Protein AF-A0A930XEH8-F1 (afdb_monomer_lite)

Foldseek 3Di:
DDPPDPPDDPVPPPVVVCCCQVVPDPLS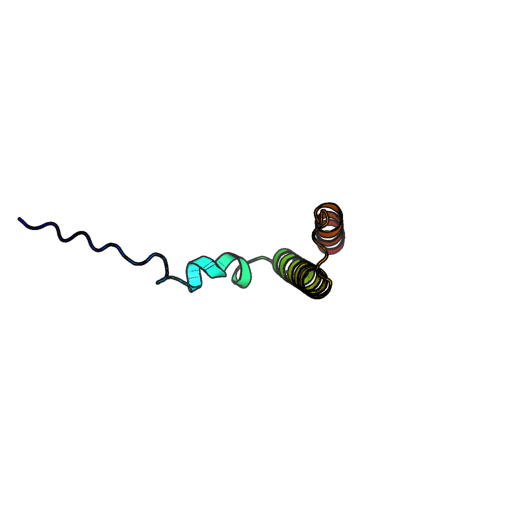VQLVVVVVVVVVVCVVVVNPDDCVVVSVVSSVVSVD

Sequence (64 aa):
MKKQTQRESNFDNFDNVQAPIYTAPDEVKKIIEQVWQLEKSRLDRKSFSHISDEILTIIKTVVQ

Secondary structure (DSSP, 8-state):
---------TTS-HHHHHHHHHSS-HHHHHHHHHHHHHHHHHHHTT--S--HHHHHHHHHHH--

Structure (mmCIF, N/CA/C/O backbone):
data_AF-A0A930XEH8-F1
#
_entry.id   AF-A0A930XEH8-F1
#
loop_
_atom_site.group_PDB
_atom_site.id
_atom_site.type_symbol
_atom_site.label_atom_id
_atom_site.label_alt_id
_atom_site.label_comp_id
_atom_site.label_asym_id
_atom_site.label_entity_id
_atom_site.label_seq_id
_atom_site.pdbx_PDB_ins_code
_atom_site.Cartn_x
_atom_site.Cartn_y
_atom_site.Cartn_z
_atom_site.occupancy
_atom_site.B_iso_or_equiv
_atom_site.auth_seq_id
_atom_site.auth_comp_id
_atom_site.auth_asym_id
_atom_site.auth_atom_id
_atom_site.pdbx_PDB_model_num
ATOM 1 N N . MET A 1 1 ? -9.911 -51.942 -4.080 1.00 45.59 1 MET A N 1
ATOM 2 C CA . MET A 1 1 ? -9.486 -50.733 -3.338 1.00 45.59 1 MET A CA 1
ATOM 3 C C . MET A 1 1 ? -8.766 -49.800 -4.302 1.00 45.59 1 MET A C 1
ATOM 5 O O . MET A 1 1 ? -7.680 -50.137 -4.746 1.00 45.59 1 MET A O 1
ATOM 9 N N . LYS A 1 2 ? -9.370 -48.670 -4.680 1.00 45.88 2 LYS A N 1
ATOM 10 C CA . LYS A 1 2 ? -8.682 -47.591 -5.403 1.00 45.88 2 LYS A CA 1
ATOM 11 C C . LYS A 1 2 ? -8.955 -46.312 -4.619 1.00 45.88 2 LYS A C 1
ATOM 13 O O . LYS A 1 2 ? -10.072 -45.811 -4.648 1.00 45.88 2 LYS A O 1
ATOM 18 N N . LYS A 1 3 ? -7.977 -45.852 -3.833 1.00 50.22 3 LYS A N 1
ATOM 19 C CA . LYS A 1 3 ? -8.031 -44.519 -3.224 1.00 50.22 3 LYS A CA 1
ATOM 20 C C . LYS A 1 3 ? -7.766 -43.532 -4.354 1.00 50.22 3 LYS A C 1
ATOM 22 O O . LYS A 1 3 ? -6.643 -43.432 -4.835 1.00 50.22 3 LYS A O 1
ATOM 27 N N . GLN A 1 4 ? -8.824 -42.902 -4.841 1.00 54.59 4 GLN A N 1
ATOM 28 C CA . GLN A 1 4 ? -8.732 -41.834 -5.820 1.00 54.59 4 GLN A CA 1
ATOM 29 C C . GLN A 1 4 ? -8.399 -40.564 -5.039 1.00 54.59 4 GLN A C 1
ATOM 31 O O . GLN A 1 4 ? -9.265 -39.962 -4.414 1.00 54.59 4 GLN A O 1
ATOM 36 N N . THR A 1 5 ? -7.113 -40.226 -4.981 1.00 59.44 5 THR A N 1
ATOM 37 C CA . THR A 1 5 ? -6.644 -38.972 -4.390 1.00 59.44 5 THR A CA 1
ATOM 38 C C . THR A 1 5 ? -7.093 -37.834 -5.300 1.00 59.44 5 THR A C 1
ATOM 40 O O . THR A 1 5 ? -6.458 -37.567 -6.320 1.00 59.44 5 THR A O 1
ATOM 43 N N . GLN A 1 6 ? -8.208 -37.190 -4.958 1.00 57.47 6 GLN A N 1
ATOM 44 C CA . GLN A 1 6 ? -8.541 -35.878 -5.497 1.00 57.47 6 GLN A CA 1
ATOM 45 C C . GLN A 1 6 ? -7.488 -34.898 -4.969 1.00 57.47 6 GLN A C 1
ATOM 47 O O . GLN A 1 6 ? -7.406 -34.641 -3.772 1.00 57.47 6 GLN A O 1
ATOM 52 N N . ARG A 1 7 ? -6.619 -34.409 -5.857 1.00 56.31 7 ARG A N 1
ATOM 53 C CA . ARG A 1 7 ? -5.907 -33.154 -5.620 1.00 56.31 7 ARG A CA 1
ATOM 54 C C . ARG A 1 7 ? -6.929 -32.062 -5.897 1.00 56.31 7 ARG A C 1
ATOM 56 O O . ARG A 1 7 ? -7.142 -31.730 -7.058 1.00 56.31 7 ARG A O 1
ATOM 63 N N . GLU A 1 8 ? -7.597 -31.584 -4.855 1.00 56.41 8 GLU A N 1
ATOM 64 C CA . GLU A 1 8 ? -8.323 -30.320 -4.936 1.00 56.41 8 GLU A CA 1
ATOM 65 C C . GLU A 1 8 ? -7.326 -29.251 -5.391 1.00 56.41 8 GLU A C 1
ATOM 67 O O . GLU A 1 8 ? -6.230 -29.109 -4.836 1.00 56.41 8 GLU A O 1
ATOM 72 N N . SER A 1 9 ? -7.652 -28.552 -6.471 1.00 57.00 9 SER A N 1
ATOM 73 C CA . SER A 1 9 ? -6.931 -27.352 -6.851 1.00 57.00 9 SER A CA 1
ATOM 74 C C . SER A 1 9 ? -7.105 -26.347 -5.719 1.00 57.00 9 SER A C 1
ATOM 76 O O . SER A 1 9 ? -8.182 -25.798 -5.536 1.00 57.00 9 SER A O 1
ATOM 78 N N . ASN A 1 10 ? -6.032 -26.030 -4.990 1.00 55.66 10 ASN A N 1
ATOM 79 C CA . ASN A 1 10 ? -6.008 -24.952 -3.983 1.00 55.66 10 ASN A CA 1
ATOM 80 C C . ASN A 1 10 ? -6.433 -23.563 -4.531 1.00 55.66 10 ASN A C 1
ATOM 82 O O . ASN A 1 10 ? -6.464 -22.591 -3.785 1.00 55.66 10 ASN A O 1
ATOM 86 N N . PHE A 1 11 ? -6.728 -23.457 -5.830 1.00 53.88 11 PHE A N 1
ATOM 87 C CA . PHE A 1 11 ? -7.311 -22.293 -6.492 1.00 53.88 11 PHE A CA 1
ATOM 88 C C . PHE A 1 11 ? -8.824 -22.134 -6.256 1.00 53.88 11 PHE A C 1
ATOM 90 O O . PHE A 1 11 ? -9.340 -21.038 -6.458 1.00 53.88 11 PHE A O 1
ATOM 97 N N . ASP A 1 12 ? -9.531 -23.182 -5.817 1.00 59.59 12 ASP A N 1
ATOM 98 C CA . ASP A 1 12 ? -11.003 -23.199 -5.751 1.00 59.59 12 ASP A CA 1
ATOM 99 C C . ASP A 1 12 ? -11.596 -22.434 -4.560 1.00 59.59 12 ASP A C 1
ATOM 101 O O . ASP A 1 12 ? -12.811 -22.389 -4.386 1.00 59.59 12 ASP A O 1
ATOM 105 N N . ASN A 1 13 ? -10.764 -21.780 -3.748 1.00 71.62 13 ASN A N 1
ATOM 106 C CA . ASN A 1 13 ? -11.249 -20.920 -2.679 1.00 71.62 13 ASN A CA 1
ATOM 107 C C . ASN A 1 13 ? -10.626 -19.527 -2.760 1.00 71.62 13 ASN A C 1
ATOM 109 O O . ASN A 1 13 ? -9.890 -19.086 -1.877 1.00 71.62 13 ASN A O 1
ATOM 113 N N . PHE A 1 14 ? -10.915 -18.850 -3.873 1.00 70.19 14 PHE A N 1
ATOM 114 C CA . PHE A 1 14 ? -10.565 -17.447 -4.091 1.00 70.19 14 PHE A CA 1
ATOM 115 C C . PHE A 1 14 ? -11.003 -16.570 -2.908 1.00 70.19 14 PHE A C 1
ATOM 117 O O . PHE A 1 14 ? -10.242 -15.710 -2.467 1.00 70.19 14 PHE A O 1
ATOM 124 N N . ASP A 1 15 ? -12.169 -16.866 -2.331 1.00 75.44 15 ASP A N 1
ATOM 125 C CA . ASP A 1 15 ? -12.698 -16.170 -1.160 1.00 75.44 15 ASP A CA 1
ATOM 126 C C . ASP A 1 15 ? -11.783 -16.310 0.062 1.00 75.44 15 ASP A C 1
ATOM 128 O O . ASP A 1 15 ? -11.506 -15.318 0.727 1.00 75.44 15 ASP A O 1
ATOM 132 N N . ASN A 1 16 ? -11.231 -17.498 0.333 1.00 72.69 16 ASN A N 1
ATOM 133 C CA . ASN A 1 16 ? -10.276 -17.688 1.431 1.00 72.69 16 ASN A CA 1
ATOM 134 C C . ASN A 1 16 ? -8.930 -17.000 1.181 1.00 72.69 16 ASN A C 1
ATOM 136 O O . ASN A 1 16 ? -8.328 -16.476 2.116 1.00 72.69 16 ASN A O 1
ATOM 140 N N . VAL A 1 17 ? -8.450 -16.979 -0.066 1.00 79.69 17 VAL A N 1
ATOM 141 C CA . VAL A 1 17 ? -7.191 -16.296 -0.411 1.00 79.69 17 VAL A CA 1
ATOM 142 C C . VAL A 1 17 ? -7.334 -14.779 -0.265 1.00 79.69 17 VAL A C 1
ATOM 144 O O . VAL A 1 17 ? -6.394 -14.112 0.164 1.00 79.69 17 VAL A O 1
ATOM 147 N N . GLN A 1 18 ? -8.506 -14.235 -0.603 1.00 81.06 18 GLN A N 1
ATOM 148 C CA . GLN A 1 18 ? -8.789 -12.801 -0.543 1.00 81.06 18 GLN A CA 1
ATOM 149 C C . GLN A 1 18 ? -9.427 -12.352 0.775 1.00 81.06 18 GLN A C 1
ATOM 151 O O . GLN A 1 18 ? -9.509 -11.147 1.019 1.00 81.06 18 GLN A O 1
ATOM 156 N N . ALA A 1 19 ? -9.840 -13.278 1.649 1.00 80.62 19 ALA A N 1
ATOM 157 C CA . ALA A 1 19 ? -10.393 -12.954 2.961 1.00 80.62 19 ALA A CA 1
ATOM 158 C C . ALA A 1 19 ? -9.526 -11.929 3.713 1.00 80.62 19 ALA A C 1
ATOM 160 O O . ALA A 1 19 ? -10.087 -10.933 4.148 1.00 80.62 19 ALA A O 1
ATOM 161 N N . PRO A 1 20 ? -8.180 -12.020 3.757 1.00 75.31 20 PRO A N 1
ATOM 162 C CA . PRO A 1 20 ? -7.348 -11.006 4.411 1.00 75.31 20 PRO A CA 1
ATOM 163 C C . PRO A 1 20 ? -7.527 -9.576 3.885 1.00 75.31 20 PRO A C 1
ATOM 165 O O . PRO A 1 20 ? -7.254 -8.633 4.613 1.00 75.31 20 PRO A O 1
ATOM 168 N N . ILE A 1 21 ? -7.989 -9.394 2.648 1.00 79.69 21 ILE A N 1
ATOM 169 C CA . ILE A 1 21 ? -8.289 -8.078 2.073 1.00 79.69 21 ILE A CA 1
ATOM 170 C C . ILE A 1 21 ? -9.704 -7.637 2.464 1.00 79.69 21 ILE A C 1
ATOM 172 O O . ILE A 1 21 ? -9.912 -6.506 2.901 1.00 79.69 21 ILE A O 1
ATOM 176 N N . TYR A 1 22 ? -10.692 -8.526 2.350 1.00 82.25 22 TYR A N 1
ATOM 177 C CA . TYR A 1 22 ? -12.097 -8.175 2.587 1.00 82.25 22 TYR A CA 1
ATOM 178 C C . TYR A 1 22 ? -12.494 -8.166 4.069 1.00 82.25 22 TYR A C 1
ATOM 180 O O . TYR A 1 22 ? -13.307 -7.339 4.491 1.00 82.25 22 TYR A O 1
ATOM 188 N N . THR A 1 23 ? -11.902 -9.043 4.874 1.00 87.69 23 THR A N 1
ATOM 189 C CA . THR A 1 23 ? -12.171 -9.208 6.309 1.00 87.69 23 THR A CA 1
ATOM 190 C C . THR A 1 23 ? -11.195 -8.436 7.189 1.00 87.69 23 THR A C 1
ATOM 192 O O . THR A 1 23 ? -11.351 -8.444 8.408 1.00 87.69 23 THR A O 1
ATOM 195 N N . ALA A 1 24 ? -10.185 -7.781 6.608 1.00 89.00 24 ALA A N 1
ATOM 196 C CA . ALA A 1 24 ? -9.260 -6.943 7.359 1.00 89.00 24 ALA A CA 1
ATOM 197 C C . ALA A 1 24 ? -9.985 -5.777 8.065 1.00 89.00 24 ALA A C 1
ATOM 199 O O . ALA A 1 24 ? -10.961 -5.240 7.522 1.00 89.00 24 ALA A O 1
ATOM 200 N N . PRO A 1 25 ? -9.478 -5.340 9.232 1.00 93.25 25 PRO A N 1
ATOM 201 C CA . PRO A 1 25 ? -9.845 -4.059 9.828 1.00 93.25 25 PRO A CA 1
ATOM 202 C C . PRO A 1 25 ? -9.634 -2.893 8.853 1.00 93.25 25 PRO A C 1
ATOM 204 O O . PRO A 1 25 ? -8.771 -2.957 7.975 1.00 93.25 25 PRO A O 1
ATOM 207 N N . ASP A 1 26 ? -10.384 -1.805 9.029 1.00 92.19 26 ASP A N 1
ATOM 208 C CA . ASP A 1 26 ? -10.343 -0.649 8.121 1.00 92.19 26 ASP A CA 1
ATOM 209 C C . ASP A 1 26 ? -8.944 -0.020 8.021 1.00 92.19 26 ASP A C 1
ATOM 211 O O . ASP A 1 26 ? -8.506 0.360 6.934 1.00 92.19 26 ASP A O 1
ATOM 215 N N . GLU A 1 27 ? -8.200 0.016 9.130 1.00 93.19 27 GLU A N 1
ATOM 216 C CA . GLU A 1 27 ? -6.800 0.457 9.154 1.00 93.19 27 GLU A CA 1
ATOM 217 C C . GLU A 1 27 ? -5.909 -0.418 8.256 1.00 93.19 27 GLU A C 1
ATOM 219 O O . GLU A 1 27 ? -5.120 0.090 7.459 1.00 93.19 27 GLU A O 1
ATOM 224 N N . VAL A 1 28 ? -6.093 -1.739 8.297 1.00 92.50 28 VAL A N 1
ATOM 225 C CA . VAL A 1 28 ? -5.309 -2.696 7.510 1.00 92.50 28 VAL A CA 1
ATOM 2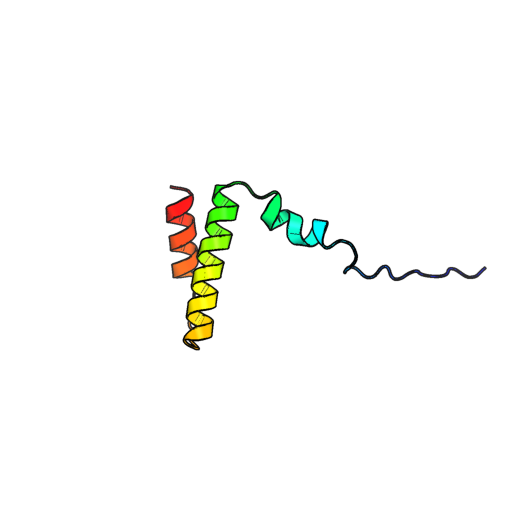26 C C . VAL A 1 28 ? -5.678 -2.588 6.033 1.00 92.50 28 VAL A C 1
ATOM 228 O O . VAL A 1 28 ? -4.787 -2.555 5.185 1.00 92.50 28 VAL A O 1
ATOM 231 N N . LYS A 1 29 ? -6.968 -2.440 5.708 1.00 92.25 29 LYS A N 1
ATOM 232 C CA . LYS A 1 29 ? -7.430 -2.180 4.333 1.00 92.25 29 LYS A CA 1
ATOM 233 C C . LYS A 1 29 ? -6.796 -0.917 3.756 1.00 92.25 29 LYS A C 1
ATOM 235 O O . LYS A 1 29 ? -6.289 -0.936 2.636 1.00 92.25 29 LYS A O 1
ATOM 240 N N . LYS A 1 30 ? -6.758 0.159 4.545 1.00 93.50 30 LYS A N 1
ATOM 241 C CA . LYS A 1 30 ? -6.162 1.440 4.153 1.00 93.50 30 LYS A CA 1
ATOM 242 C C . LYS A 1 30 ? -4.646 1.347 3.951 1.00 93.50 30 LYS A C 1
ATOM 244 O O . LYS A 1 30 ? -4.114 2.007 3.058 1.00 93.50 30 LYS A O 1
ATOM 249 N N . ILE A 1 31 ? -3.951 0.527 4.744 1.00 94.62 31 ILE A N 1
ATOM 250 C CA . ILE A 1 31 ? -2.528 0.217 4.535 1.00 94.62 31 ILE A CA 1
ATOM 251 C C . ILE A 1 31 ? -2.340 -0.543 3.217 1.00 94.62 31 ILE A C 1
ATOM 253 O O . ILE A 1 31 ? -1.520 -0.129 2.400 1.00 94.62 31 ILE A O 1
ATOM 257 N N . ILE A 1 32 ? -3.111 -1.614 2.985 1.00 92.62 32 ILE A N 1
ATOM 258 C CA . ILE A 1 32 ? -3.035 -2.429 1.759 1.00 92.62 32 ILE A CA 1
ATOM 259 C C . ILE A 1 32 ? -3.222 -1.553 0.516 1.00 92.62 32 ILE A C 1
ATOM 261 O O . ILE A 1 32 ? -2.424 -1.632 -0.417 1.00 92.62 32 ILE A O 1
ATOM 265 N N . GLU A 1 33 ? -4.232 -0.682 0.516 1.00 93.00 33 GLU A N 1
ATOM 266 C CA . GLU A 1 33 ? -4.517 0.205 -0.611 1.00 93.00 33 GLU A CA 1
ATOM 267 C C . GLU A 1 33 ? -3.368 1.187 -0.888 1.00 93.00 33 GLU A C 1
ATOM 269 O O . GLU A 1 33 ? -2.928 1.317 -2.031 1.00 93.00 33 GLU A O 1
ATOM 274 N N . GLN A 1 34 ? -2.820 1.834 0.145 1.00 95.50 34 GLN A N 1
ATOM 275 C CA . GLN A 1 34 ? -1.705 2.772 -0.021 1.00 95.50 34 GLN A CA 1
ATOM 276 C C . GLN A 1 34 ? -0.422 2.084 -0.499 1.00 95.50 34 GLN A C 1
ATOM 278 O O . GLN A 1 34 ? 0.257 2.603 -1.387 1.00 95.50 34 GLN A O 1
ATOM 283 N N . VAL A 1 35 ? -0.107 0.900 0.038 1.00 95.19 35 VAL A N 1
ATOM 284 C CA . VAL A 1 35 ? 1.046 0.104 -0.410 1.00 95.19 35 VAL A CA 1
ATOM 285 C C . VAL A 1 35 ? 0.862 -0.336 -1.861 1.00 95.19 35 VAL A C 1
ATOM 287 O O . VAL A 1 35 ? 1.811 -0.279 -2.642 1.00 95.19 35 VAL A O 1
ATOM 290 N N . TRP A 1 36 ? -0.355 -0.709 -2.262 1.00 93.81 36 TRP A N 1
ATOM 291 C CA . TRP A 1 36 ? -0.633 -1.085 -3.646 1.00 93.81 36 TRP A CA 1
ATOM 292 C C . TRP A 1 36 ? -0.437 0.085 -4.619 1.00 93.81 36 TRP A C 1
ATOM 294 O O . TRP A 1 36 ? 0.219 -0.084 -5.649 1.00 93.81 36 TRP A O 1
ATOM 304 N N . GLN A 1 37 ? -0.939 1.280 -4.292 1.00 95.31 37 GLN A N 1
ATOM 305 C CA . GLN A 1 37 ? -0.720 2.473 -5.122 1.00 95.31 37 GLN A CA 1
ATOM 306 C C . GLN A 1 37 ? 0.765 2.836 -5.226 1.00 95.31 37 GLN A C 1
ATOM 308 O O . GLN A 1 37 ? 1.246 3.184 -6.310 1.00 95.31 37 GLN A O 1
ATOM 313 N N . LEU A 1 38 ? 1.502 2.719 -4.117 1.00 95.38 38 LEU A N 1
ATOM 314 C CA . LEU A 1 38 ? 2.944 2.937 -4.093 1.00 95.38 38 LEU A CA 1
ATOM 315 C C . LEU A 1 38 ? 3.659 1.956 -5.027 1.00 95.38 38 LEU A C 1
ATOM 317 O O . LEU A 1 38 ? 4.397 2.385 -5.912 1.00 95.38 38 LEU A O 1
ATOM 321 N N . GLU A 1 39 ? 3.404 0.656 -4.885 1.00 93.81 39 GLU A N 1
ATOM 322 C CA . GLU A 1 39 ? 4.069 -0.369 -5.691 1.00 93.81 39 GLU A CA 1
ATOM 323 C C . GLU A 1 39 ? 3.723 -0.240 -7.179 1.00 93.81 39 GLU A C 1
ATOM 325 O O . GLU A 1 39 ? 4.609 -0.327 -8.028 1.00 93.81 39 GLU A O 1
ATOM 330 N N . LYS A 1 40 ? 2.467 0.083 -7.515 1.00 94.06 40 LYS A N 1
ATOM 331 C CA . LYS A 1 40 ? 2.056 0.369 -8.896 1.00 94.06 40 LYS A CA 1
ATOM 332 C C . LYS A 1 40 ? 2.860 1.526 -9.499 1.00 94.06 40 LYS A C 1
ATOM 334 O O . LYS A 1 40 ? 3.439 1.378 -10.570 1.00 94.06 40 LYS A O 1
ATOM 339 N N . SER A 1 41 ? 2.965 2.645 -8.781 1.00 93.56 41 SER A N 1
ATOM 340 C CA . SER A 1 41 ? 3.753 3.810 -9.209 1.00 93.56 41 SER A CA 1
ATOM 341 C C . SER A 1 41 ? 5.238 3.472 -9.400 1.00 93.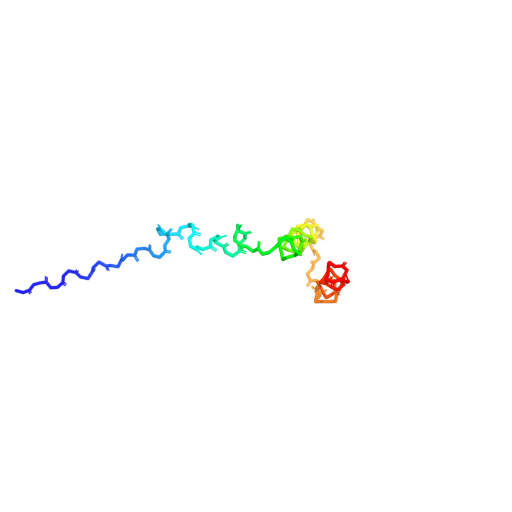56 41 SER A C 1
ATOM 343 O O . SER A 1 41 ? 5.887 3.965 -10.327 1.00 93.56 41 SER A O 1
ATOM 345 N N . ARG A 1 42 ? 5.795 2.601 -8.550 1.00 93.81 42 ARG A N 1
ATOM 346 C CA . ARG A 1 42 ? 7.190 2.143 -8.644 1.00 93.81 42 ARG A CA 1
ATOM 347 C C . ARG A 1 42 ? 7.416 1.255 -9.862 1.00 93.81 42 ARG A C 1
ATOM 349 O O . ARG A 1 42 ? 8.383 1.486 -10.588 1.00 93.81 42 ARG A O 1
ATOM 356 N N . LEU A 1 43 ? 6.511 0.312 -10.124 1.00 92.88 43 LEU A N 1
ATOM 357 C CA . LEU A 1 43 ? 6.543 -0.538 -11.317 1.00 92.88 43 LEU A CA 1
ATOM 358 C C . LEU A 1 43 ? 6.433 0.291 -12.601 1.00 92.88 43 LEU A C 1
ATOM 360 O O . LEU A 1 43 ? 7.243 0.101 -13.510 1.00 92.88 43 LEU A O 1
ATOM 364 N N . ASP A 1 44 ? 5.518 1.264 -12.643 1.00 93.75 44 ASP A N 1
ATOM 365 C CA . ASP A 1 44 ? 5.351 2.182 -13.779 1.00 93.75 44 ASP A CA 1
ATOM 366 C C . ASP A 1 44 ? 6.647 2.962 -14.070 1.00 93.75 44 ASP A C 1
ATOM 368 O O . ASP A 1 44 ? 7.025 3.175 -15.224 1.00 93.75 44 ASP A O 1
ATOM 372 N N . ARG A 1 45 ? 7.376 3.344 -13.015 1.00 94.31 45 ARG A N 1
ATOM 373 C CA . ARG A 1 45 ? 8.663 4.057 -13.096 1.00 94.31 45 ARG A CA 1
ATOM 374 C C . ARG A 1 45 ? 9.875 3.134 -13.236 1.00 94.31 45 ARG A C 1
ATOM 376 O O . ARG A 1 45 ? 10.992 3.637 -13.341 1.00 94.31 45 ARG A O 1
ATOM 383 N N . LYS A 1 46 ? 9.681 1.810 -13.219 1.00 92.56 46 LYS A N 1
ATOM 384 C CA . LYS A 1 46 ? 10.750 0.794 -13.158 1.00 92.56 46 LYS A CA 1
ATOM 385 C C . LYS A 1 46 ? 11.745 1.046 -12.015 1.00 92.56 46 LYS A C 1
ATOM 387 O O . LYS A 1 46 ? 12.947 0.826 -12.161 1.00 92.56 46 LYS A O 1
ATOM 392 N N . SER A 1 47 ? 11.247 1.541 -10.884 1.00 89.69 47 SER A N 1
ATOM 393 C CA . SER A 1 47 ? 12.040 1.751 -9.675 1.00 89.69 47 SER A CA 1
ATOM 394 C C . SER A 1 47 ? 12.007 0.492 -8.816 1.00 89.69 47 SER A C 1
ATOM 396 O O . SER A 1 47 ? 10.965 0.134 -8.274 1.00 89.69 47 SER A O 1
ATOM 398 N N . PHE A 1 48 ? 13.156 -0.167 -8.673 1.00 87.31 48 PHE A N 1
ATOM 399 C CA . PHE A 1 48 ? 13.299 -1.422 -7.922 1.00 87.31 48 PHE A CA 1
ATOM 400 C C . PHE A 1 48 ? 14.089 -1.246 -6.615 1.00 87.31 48 PHE A C 1
ATOM 402 O O . PHE A 1 48 ? 14.718 -2.181 -6.130 1.00 87.31 48 PHE A O 1
ATOM 409 N N . SER A 1 49 ? 14.096 -0.031 -6.059 1.00 86.56 49 SER A N 1
ATOM 410 C CA . SER A 1 49 ? 14.770 0.292 -4.794 1.00 86.56 49 SER A CA 1
ATOM 411 C C . SER A 1 49 ? 14.161 -0.446 -3.585 1.00 86.56 49 SER A C 1
ATOM 413 O O . SER A 1 49 ? 13.165 -1.159 -3.697 1.00 86.56 49 SER A O 1
ATOM 415 N N . HIS A 1 50 ? 14.724 -0.267 -2.390 1.00 87.88 50 HIS A N 1
ATOM 416 C CA . HIS A 1 50 ? 14.046 -0.686 -1.160 1.00 87.88 50 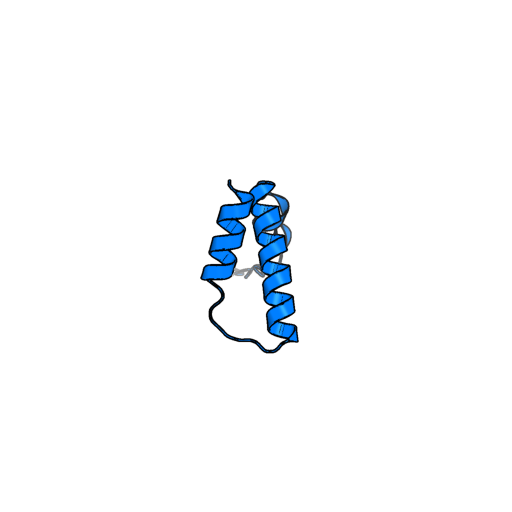HIS A CA 1
ATOM 417 C C . HIS A 1 50 ? 12.794 0.175 -0.918 1.00 87.88 50 HIS A C 1
ATOM 419 O O . HIS A 1 50 ? 12.831 1.377 -1.166 1.00 87.88 50 HIS A O 1
ATOM 425 N N . ILE A 1 51 ? 11.712 -0.451 -0.444 1.00 92.88 51 ILE A N 1
ATOM 426 C CA . ILE A 1 51 ? 10.399 0.180 -0.180 1.00 92.88 51 ILE A CA 1
ATOM 427 C C . ILE A 1 51 ? 10.019 0.144 1.313 1.00 92.88 51 ILE A C 1
ATOM 429 O O . ILE A 1 51 ? 9.025 0.724 1.740 1.00 92.88 51 ILE A O 1
ATOM 433 N N . SER A 1 52 ? 10.803 -0.550 2.142 1.00 93.31 52 SER A N 1
ATOM 434 C CA . SER A 1 52 ? 10.448 -0.836 3.537 1.00 93.31 52 SER A CA 1
ATOM 435 C C . SER A 1 52 ? 10.186 0.422 4.370 1.00 93.31 52 SER A C 1
ATOM 437 O O . SER A 1 52 ? 9.254 0.427 5.171 1.00 93.31 52 SER A O 1
ATOM 439 N N . ASP A 1 53 ? 10.953 1.494 4.158 1.00 94.88 53 ASP A N 1
ATOM 440 C CA . ASP A 1 53 ? 10.782 2.760 4.887 1.00 94.88 53 ASP A CA 1
ATOM 441 C C . ASP A 1 53 ? 9.487 3.484 4.495 1.00 94.88 53 ASP A C 1
ATOM 443 O O . ASP A 1 53 ? 8.812 4.082 5.337 1.00 94.88 53 ASP A O 1
ATOM 447 N N . GLU A 1 54 ? 9.100 3.387 3.223 1.00 95.06 54 GLU A N 1
ATOM 448 C CA . GLU A 1 54 ? 7.859 3.957 2.699 1.00 95.06 54 GLU A CA 1
ATOM 449 C C . GLU A 1 54 ? 6.653 3.192 3.265 1.00 95.06 54 GLU A C 1
ATOM 451 O O . GLU A 1 54 ? 5.716 3.805 3.776 1.00 95.06 54 GLU A O 1
ATOM 456 N N . ILE A 1 55 ? 6.719 1.854 3.290 1.00 95.62 55 ILE A N 1
ATOM 457 C CA . ILE A 1 55 ? 5.704 1.000 3.930 1.00 95.62 55 ILE A CA 1
ATOM 458 C C . ILE A 1 55 ? 5.600 1.309 5.428 1.00 95.62 55 ILE A C 1
ATOM 460 O O . ILE A 1 55 ? 4.498 1.473 5.951 1.00 95.62 55 ILE A O 1
ATOM 464 N N . LEU A 1 56 ? 6.731 1.422 6.130 1.00 96.31 56 LEU A N 1
ATOM 465 C CA . LEU A 1 56 ? 6.741 1.743 7.557 1.00 96.31 56 LEU A CA 1
ATOM 466 C C . LEU A 1 56 ? 6.112 3.114 7.830 1.00 96.31 56 LEU A C 1
ATOM 468 O O . LEU A 1 56 ? 5.407 3.280 8.826 1.00 96.31 56 LEU A O 1
ATOM 472 N N . THR A 1 57 ? 6.346 4.084 6.946 1.00 96.44 57 THR A N 1
ATOM 473 C CA . THR A 1 57 ? 5.719 5.408 7.017 1.00 96.44 57 THR A CA 1
ATOM 474 C C . THR A 1 57 ? 4.204 5.302 6.849 1.00 96.44 57 THR A C 1
ATOM 476 O O . THR A 1 57 ? 3.477 5.813 7.696 1.00 96.44 57 THR A O 1
ATOM 479 N N . ILE A 1 58 ? 3.726 4.566 5.838 1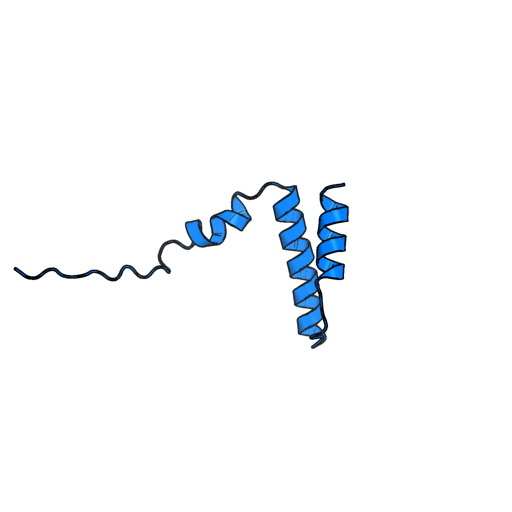.00 96.69 58 ILE A N 1
ATOM 480 C CA . ILE A 1 58 ? 2.291 4.316 5.608 1.00 96.69 58 ILE A CA 1
ATOM 481 C C . ILE A 1 58 ? 1.630 3.713 6.854 1.00 96.69 58 ILE A C 1
ATOM 483 O O . ILE A 1 58 ? 0.605 4.217 7.310 1.00 96.69 58 ILE A O 1
ATOM 487 N N . ILE A 1 59 ? 2.230 2.669 7.435 1.00 95.81 59 ILE A N 1
ATOM 488 C CA . ILE A 1 59 ? 1.694 2.006 8.633 1.00 95.81 59 ILE A CA 1
ATOM 489 C C . ILE A 1 59 ? 1.591 3.000 9.792 1.00 95.81 59 ILE A C 1
ATOM 491 O O . ILE A 1 59 ? 0.530 3.130 10.399 1.00 95.81 59 ILE A O 1
ATOM 495 N N . LYS A 1 60 ? 2.668 3.745 10.071 1.00 95.62 60 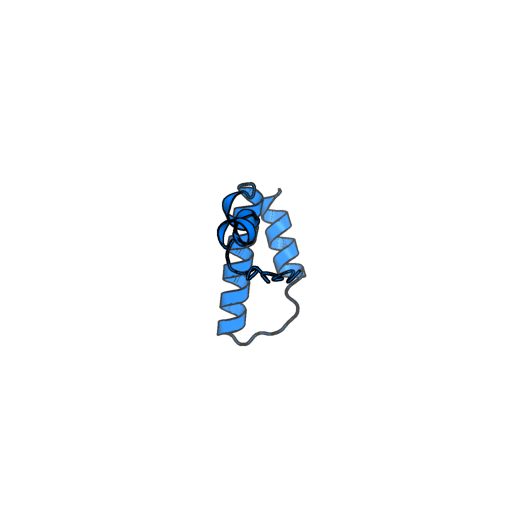LYS A N 1
ATOM 496 C CA . LYS A 1 60 ? 2.688 4.739 11.154 1.00 95.62 60 LYS A CA 1
ATOM 497 C C . LYS A 1 60 ? 1.650 5.840 10.959 1.00 95.62 60 LYS A C 1
ATOM 499 O O . LYS A 1 60 ? 1.091 6.301 11.939 1.00 95.62 60 LYS A O 1
ATOM 504 N N . THR A 1 61 ? 1.397 6.267 9.725 1.00 95.25 61 THR A N 1
ATOM 505 C CA . THR A 1 61 ? 0.386 7.291 9.429 1.00 95.25 61 THR A CA 1
ATOM 506 C C . THR A 1 61 ? -1.039 6.779 9.618 1.00 95.25 61 THR A C 1
ATOM 508 O O . THR A 1 61 ? -1.912 7.551 9.998 1.00 95.25 61 THR A O 1
ATOM 511 N N . VAL A 1 62 ? -1.307 5.503 9.333 1.00 94.88 62 VAL A N 1
ATOM 512 C CA . VAL A 1 62 ? -2.665 4.949 9.437 1.00 94.88 62 VAL A CA 1
ATOM 513 C C . VAL A 1 62 ? -3.031 4.549 10.869 1.00 94.88 62 VAL A C 1
ATOM 515 O O . VAL A 1 62 ? -4.184 4.719 11.248 1.00 94.88 62 VAL A O 1
ATOM 518 N N . VAL A 1 63 ? -2.069 4.046 11.644 1.00 91.06 63 VAL A N 1
ATOM 519 C CA . VAL A 1 63 ? -2.276 3.491 13.001 1.00 91.06 63 VAL A CA 1
ATOM 520 C C . VAL A 1 63 ? -2.152 4.558 14.110 1.00 91.06 63 VAL A C 1
ATOM 522 O O . VAL A 1 63 ? -2.254 4.241 15.290 1.00 91.06 63 VAL A O 1
ATOM 525 N N . GLN A 1 64 ? -1.885 5.812 13.736 1.00 71.75 64 GLN A N 1
ATOM 526 C CA . GLN A 1 64 ? -1.562 6.925 14.639 1.00 71.75 64 GLN A CA 1
ATOM 527 C C . GLN A 1 64 ? -2.614 7.218 15.715 1.00 71.75 64 GLN A C 1
ATOM 529 O O . GLN A 1 64 ? -3.818 7.263 15.378 1.00 71.75 64 GLN A O 1
#

pLDDT: mean 83.05, std 15.48, range [45.59, 96.69]

Radius of gyration: 18.15 Å; chains: 1; bounding box: 28×58×28 Å